Protein AF-A0AAJ3ZKB6-F1 (afdb_monomer_lite)

Sequence (67 aa):
MVYSTNWIERLNRDYKRVLKMRGAMPNVSSLIALMGSVALEKEYKTYKYPVSAFRDIEELKRKKETR

Foldseek 3Di:
DPDDPVVVVVLVVQLVVVVVVDPDDPDPVSSVVVSVVSVVCCCVPPVVDDDPVCPPPPVVVVVVVPD

Organism: NCBI:txid996

Radius of gyration: 15.6 Å; chains: 1; bounding box: 32×21×43 Å

Structure (mmCIF, N/CA/C/O backbone):
data_AF-A0AAJ3ZKB6-F1
#
_entry.id   AF-A0AAJ3ZKB6-F1
#
loop_
_atom_site.group_PDB
_atom_site.id
_atom_site.type_symbol
_atom_site.label_atom_id
_atom_site.label_alt_id
_atom_site.label_comp_id
_atom_site.label_asym_id
_atom_site.label_entity_id
_atom_site.label_seq_id
_atom_site.pdbx_PDB_ins_code
_atom_site.Cartn_x
_atom_site.Cartn_y
_atom_site.Cartn_z
_atom_site.occupancy
_atom_site.B_iso_or_equiv
_atom_site.auth_seq_id
_atom_site.auth_comp_id
_atom_site.auth_asym_id
_atom_site.auth_atom_id
_atom_site.pdbx_PDB_model_num
ATOM 1 N N . MET A 1 1 ? 15.242 -7.027 -8.398 1.00 55.44 1 MET A N 1
ATOM 2 C CA . MET A 1 1 ? 14.095 -7.901 -8.086 1.00 55.44 1 MET A CA 1
ATOM 3 C C . MET A 1 1 ? 13.780 -8.700 -9.331 1.00 55.44 1 MET A C 1
ATOM 5 O O . MET A 1 1 ? 13.220 -8.139 -10.257 1.00 55.44 1 MET A O 1
ATOM 9 N N . VAL A 1 2 ? 14.227 -9.956 -9.360 1.00 48.84 2 VAL A N 1
ATOM 10 C CA . VAL A 1 2 ? 13.786 -10.964 -10.339 1.00 48.84 2 VAL A CA 1
ATOM 11 C C . VAL A 1 2 ? 13.362 -12.266 -9.624 1.00 48.84 2 VAL A C 1
ATOM 13 O O . VAL A 1 2 ? 12.587 -13.013 -10.192 1.00 48.84 2 VAL A O 1
ATOM 16 N N . TYR A 1 3 ? 13.711 -12.497 -8.340 1.00 40.69 3 TYR A N 1
ATOM 17 C CA . TYR A 1 3 ? 13.432 -13.788 -7.673 1.00 40.69 3 TYR A CA 1
ATOM 18 C C . TYR A 1 3 ? 13.052 -13.750 -6.175 1.00 40.69 3 TYR A C 1
ATOM 20 O O . TYR A 1 3 ? 13.481 -14.619 -5.427 1.00 40.69 3 TYR A O 1
ATOM 28 N N . SER A 1 4 ? 12.250 -12.794 -5.687 1.00 46.25 4 SER A N 1
ATOM 29 C CA . SER A 1 4 ? 11.593 -12.985 -4.375 1.00 46.25 4 SER A CA 1
ATOM 30 C C . SER A 1 4 ? 10.413 -12.043 -4.137 1.00 46.25 4 SER A C 1
ATOM 32 O O . SER A 1 4 ? 10.375 -10.916 -4.634 1.00 46.25 4 SER A O 1
ATOM 34 N N . THR A 1 5 ? 9.471 -12.515 -3.322 1.00 53.47 5 THR A N 1
ATOM 35 C CA . THR A 1 5 ? 8.272 -11.900 -2.712 1.00 53.47 5 THR A CA 1
ATOM 36 C C . THR A 1 5 ? 8.471 -10.545 -2.006 1.00 53.47 5 THR A C 1
ATOM 38 O O . THR A 1 5 ? 7.568 -10.054 -1.330 1.00 53.47 5 THR A O 1
ATOM 41 N N . ASN A 1 6 ? 9.614 -9.880 -2.198 1.00 73.12 6 ASN A N 1
ATOM 42 C CA . ASN A 1 6 ? 10.020 -8.652 -1.519 1.00 73.12 6 ASN A CA 1
ATOM 43 C C . ASN A 1 6 ? 9.013 -7.502 -1.715 1.00 73.12 6 ASN A C 1
ATOM 45 O O . ASN A 1 6 ? 8.793 -6.711 -0.805 1.00 73.12 6 ASN A O 1
ATOM 49 N N . TRP A 1 7 ? 8.336 -7.399 -2.865 1.00 79.12 7 TRP A N 1
ATOM 50 C CA . TRP A 1 7 ? 7.333 -6.342 -3.058 1.00 79.12 7 TRP A CA 1
ATOM 51 C C . TRP A 1 7 ? 6.052 -6.570 -2.246 1.00 79.12 7 TRP A C 1
ATOM 53 O O . TRP A 1 7 ? 5.556 -5.619 -1.644 1.00 79.12 7 TRP A O 1
ATOM 63 N N . ILE A 1 8 ? 5.566 -7.814 -2.155 1.00 85.19 8 ILE A N 1
ATOM 64 C CA . ILE A 1 8 ? 4.399 -8.168 -1.329 1.00 85.19 8 ILE A CA 1
ATOM 65 C C . ILE A 1 8 ? 4.741 -7.978 0.148 1.00 85.19 8 ILE A C 1
ATOM 67 O O . ILE A 1 8 ? 3.972 -7.378 0.896 1.00 85.19 8 ILE A O 1
ATOM 71 N N . GLU A 1 9 ? 5.920 -8.427 0.576 1.00 88.75 9 GLU A N 1
ATOM 72 C CA . GLU A 1 9 ? 6.382 -8.2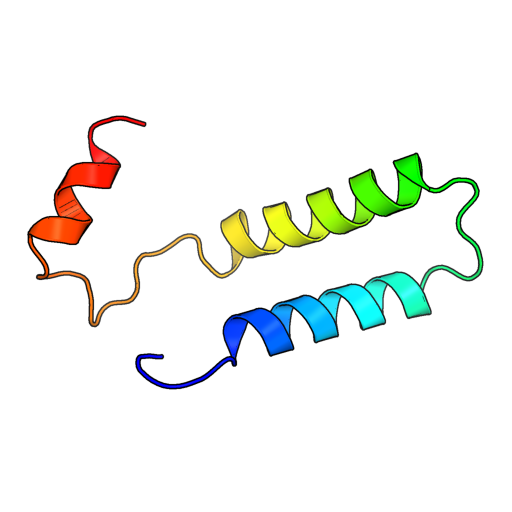65 1.957 1.00 88.75 9 GLU A CA 1
ATOM 73 C C . GLU A 1 9 ? 6.565 -6.793 2.338 1.00 88.75 9 GLU A C 1
ATOM 75 O O . GLU A 1 9 ? 6.193 -6.386 3.443 1.00 88.75 9 GLU A O 1
ATOM 80 N N . ARG A 1 10 ? 7.096 -5.970 1.426 1.00 88.12 10 ARG A N 1
ATOM 81 C CA . ARG A 1 10 ? 7.198 -4.516 1.613 1.00 88.12 10 ARG A CA 1
ATOM 82 C C . ARG A 1 10 ? 5.824 -3.872 1.731 1.00 88.12 10 ARG A C 1
ATOM 84 O O . ARG A 1 10 ? 5.616 -3.099 2.663 1.00 88.12 10 ARG A O 1
ATOM 91 N N . LEU A 1 11 ? 4.889 -4.232 0.854 1.00 90.62 11 LEU A N 1
ATOM 92 C CA . LEU A 1 11 ? 3.526 -3.709 0.898 1.00 90.62 11 LEU A CA 1
ATOM 93 C C . LEU A 1 11 ? 2.824 -4.101 2.208 1.00 90.62 11 LEU A C 1
ATOM 95 O O . LEU A 1 11 ? 2.273 -3.246 2.896 1.00 90.62 11 LEU A O 1
ATOM 99 N N . ASN A 1 12 ? 2.937 -5.365 2.622 1.00 92.31 12 ASN A N 1
ATOM 100 C CA . ASN A 1 12 ? 2.368 -5.850 3.881 1.00 92.31 12 ASN A CA 1
ATOM 101 C C . ASN A 1 12 ? 3.001 -5.162 5.108 1.00 92.31 12 ASN A C 1
ATOM 103 O O . ASN A 1 12 ? 2.318 -4.857 6.087 1.00 92.31 12 ASN A O 1
ATOM 107 N N . ARG A 1 13 ? 4.304 -4.852 5.066 1.00 92.12 13 ARG A N 1
ATOM 108 C CA . ARG A 1 13 ? 4.976 -4.063 6.113 1.00 92.12 13 ARG A CA 1
ATOM 109 C C . ARG A 1 13 ? 4.397 -2.651 6.222 1.00 92.12 13 ARG A C 1
ATOM 111 O O . ARG A 1 13 ? 4.207 -2.162 7.337 1.00 92.12 13 ARG A O 1
ATOM 118 N N . ASP A 1 14 ? 4.112 -2.007 5.095 1.00 92.25 14 ASP A N 1
ATOM 119 C CA . ASP A 1 14 ? 3.515 -0.671 5.076 1.00 92.25 14 ASP A CA 1
ATOM 120 C C . ASP A 1 14 ? 2.060 -0.693 5.573 1.00 92.25 14 ASP A C 1
ATOM 122 O O . ASP A 1 14 ? 1.694 0.142 6.403 1.00 92.25 14 ASP A O 1
ATOM 126 N N . TYR A 1 15 ? 1.269 -1.702 5.193 1.00 93.62 15 TYR A N 1
ATOM 127 C CA . TYR A 1 15 ? -0.075 -1.914 5.746 1.00 93.62 15 TYR A CA 1
ATOM 128 C C . TYR A 1 15 ? -0.062 -2.096 7.262 1.00 93.62 15 TYR A C 1
ATOM 130 O O . TYR A 1 15 ? -0.804 -1.414 7.970 1.00 93.62 15 TYR A O 1
ATOM 138 N N . LYS A 1 16 ? 0.837 -2.936 7.790 1.00 92.62 16 LYS A N 1
ATOM 139 C CA . LYS A 1 16 ? 0.994 -3.122 9.241 1.00 92.62 16 LYS A CA 1
ATOM 140 C C . LYS A 1 16 ? 1.377 -1.826 9.959 1.00 92.62 16 LYS A C 1
ATOM 142 O O . LYS A 1 16 ? 0.881 -1.582 11.056 1.00 92.62 16 LYS A O 1
ATOM 147 N N . ARG A 1 17 ? 2.224 -0.977 9.360 1.00 92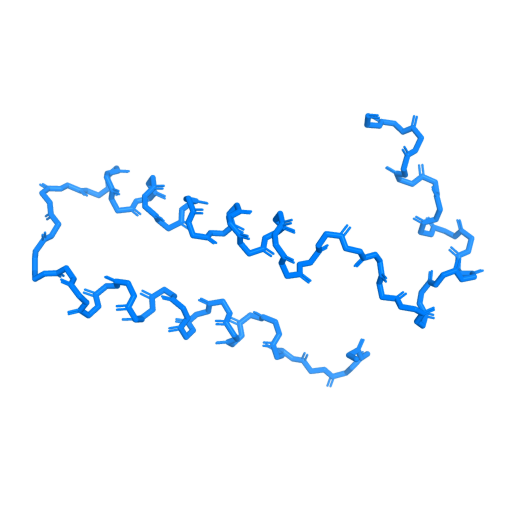.69 17 ARG A N 1
ATOM 148 C CA . ARG A 1 17 ? 2.588 0.331 9.938 1.00 92.69 17 ARG A CA 1
ATOM 149 C C . ARG A 1 17 ? 1.371 1.253 10.029 1.00 92.69 17 ARG A C 1
ATOM 151 O O . ARG A 1 17 ? 1.137 1.838 11.083 1.00 92.69 17 ARG A O 1
ATOM 158 N N . VAL A 1 18 ? 0.597 1.352 8.950 1.00 91.31 18 VAL A N 1
ATOM 159 C CA . VAL A 1 18 ? -0.598 2.209 8.886 1.00 91.31 18 VAL A CA 1
ATOM 160 C C . VAL A 1 18 ? -1.681 1.723 9.847 1.00 91.31 18 VAL A C 1
ATOM 162 O O . VAL A 1 18 ? -2.274 2.534 10.555 1.00 91.31 18 VAL A O 1
ATOM 165 N N . LEU A 1 19 ? -1.884 0.408 9.935 1.00 90.62 19 LEU A N 1
ATOM 166 C CA . LEU A 1 19 ? -2.787 -0.197 10.912 1.00 90.62 19 LEU A CA 1
ATOM 167 C C . LEU A 1 19 ? -2.330 0.052 12.350 1.00 90.62 19 LEU A C 1
ATOM 169 O O . LEU A 1 19 ? -3.148 0.421 13.174 1.00 90.62 19 LEU A O 1
ATOM 173 N N . LYS A 1 20 ? -1.033 -0.064 12.658 1.00 88.81 20 LYS A N 1
ATOM 174 C CA . LYS A 1 20 ? -0.519 0.192 14.015 1.00 88.81 20 LYS A CA 1
ATOM 175 C C . LYS A 1 20 ? -0.739 1.639 14.472 1.00 88.81 20 LYS A C 1
ATOM 177 O O . LYS A 1 20 ? -0.962 1.873 15.654 1.00 88.81 20 LYS A O 1
ATOM 182 N N . MET A 1 21 ? -0.663 2.607 13.556 1.00 83.94 21 MET A N 1
ATOM 183 C CA . MET A 1 21 ? -0.928 4.019 13.866 1.00 83.94 21 MET A CA 1
ATOM 184 C C . MET A 1 21 ? -2.417 4.311 14.084 1.00 83.94 21 MET A C 1
ATOM 186 O O . MET A 1 21 ? -2.754 5.312 14.713 1.00 83.94 21 MET A O 1
ATOM 190 N N . ARG A 1 22 ? -3.314 3.467 13.564 1.00 79.50 22 ARG A N 1
ATOM 191 C CA . ARG A 1 22 ? -4.761 3.634 13.707 1.00 79.50 22 ARG A CA 1
ATOM 192 C C . ARG A 1 22 ? -5.295 2.663 14.760 1.00 79.50 22 ARG A C 1
ATOM 194 O O . ARG A 1 22 ? -5.399 1.475 14.503 1.00 79.50 22 ARG A O 1
ATOM 201 N N . GLY A 1 23 ? -5.667 3.173 15.934 1.00 76.12 23 GLY A N 1
ATOM 202 C CA . GLY A 1 23 ? -6.122 2.338 17.057 1.00 76.12 23 GLY A CA 1
ATOM 203 C C . GLY A 1 23 ? -7.375 1.500 16.764 1.00 76.12 23 GLY A C 1
ATOM 204 O O . GLY A 1 23 ? -7.399 0.314 17.069 1.00 76.12 23 GLY A O 1
ATOM 205 N N . ALA A 1 24 ? -8.396 2.090 16.135 1.00 78.19 24 ALA A N 1
ATOM 206 C CA . ALA A 1 24 ? -9.603 1.386 15.705 1.00 78.19 24 ALA A CA 1
ATOM 207 C C . ALA A 1 24 ? -10.082 1.918 14.348 1.00 78.19 24 ALA A C 1
ATOM 209 O O . ALA A 1 24 ? -9.995 3.116 14.067 1.00 78.19 24 ALA A O 1
ATOM 210 N N . MET A 1 25 ? -10.586 1.024 13.497 1.00 86.81 25 MET A N 1
ATOM 211 C CA . MET A 1 25 ? -11.254 1.385 12.246 1.00 86.81 25 MET A CA 1
ATOM 212 C C . MET A 1 25 ? -12.775 1.363 12.452 1.00 86.81 25 MET A C 1
ATOM 214 O O . MET A 1 25 ? -13.275 0.402 13.030 1.00 86.81 25 MET A O 1
ATOM 218 N N . PRO A 1 26 ? -13.521 2.374 11.968 1.00 83.00 26 PRO A N 1
ATOM 219 C CA . PRO A 1 26 ? -14.962 2.475 12.199 1.00 83.00 26 PRO A CA 1
ATOM 220 C C . PRO A 1 26 ? -15.785 1.471 11.376 1.00 83.00 26 PRO A C 1
ATOM 222 O O . PRO A 1 26 ? -16.880 1.107 11.787 1.00 83.00 26 PRO A O 1
ATOM 225 N N . ASN A 1 27 ? -15.294 1.031 10.210 1.00 91.81 27 ASN A N 1
ATOM 226 C CA . ASN A 1 27 ? -15.943 0.023 9.366 1.00 91.81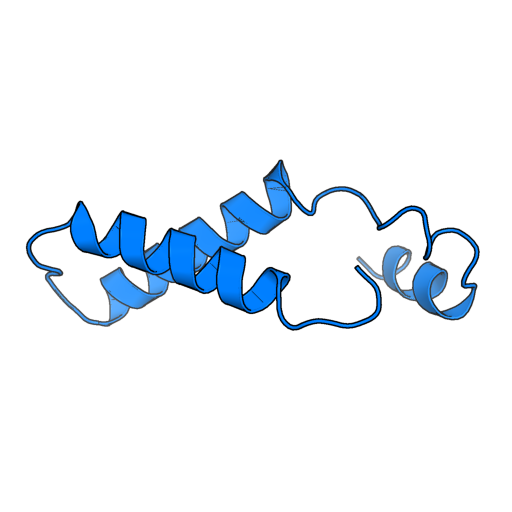 27 ASN A CA 1
ATOM 227 C C . ASN A 1 27 ? -14.937 -0.627 8.388 1.00 91.81 27 ASN A C 1
ATOM 229 O O . ASN A 1 27 ? -13.837 -0.110 8.165 1.00 91.81 27 ASN A O 1
ATOM 233 N N . VAL A 1 28 ? -15.332 -1.751 7.779 1.00 92.06 28 VAL A N 1
ATOM 234 C CA . VAL A 1 28 ? -14.507 -2.513 6.820 1.00 92.06 28 VAL A CA 1
ATOM 235 C C . VAL A 1 28 ? -14.256 -1.734 5.522 1.00 92.06 28 VAL A C 1
ATOM 237 O O . VAL A 1 28 ? -13.149 -1.766 4.990 1.00 92.06 28 VAL A O 1
ATOM 240 N N . SER A 1 29 ? -15.235 -0.977 5.026 1.00 93.38 29 SER A N 1
ATOM 241 C CA . SER A 1 29 ? -15.094 -0.193 3.789 1.00 93.38 29 SER A CA 1
ATOM 242 C C . SER A 1 29 ? -14.020 0.896 3.907 1.00 93.38 29 SER A C 1
ATOM 244 O O . SER A 1 29 ? -13.227 1.097 2.990 1.00 93.38 29 SER A O 1
ATOM 246 N N . SER A 1 30 ? -13.931 1.560 5.059 1.00 91.12 30 SER A N 1
ATOM 247 C CA . SER A 1 30 ? -12.910 2.554 5.386 1.00 91.12 30 SER A CA 1
ATOM 248 C C . SER A 1 30 ? -11.526 1.923 5.489 1.00 91.12 30 SER A C 1
ATOM 250 O O . SER A 1 30 ? -10.542 2.546 5.088 1.00 91.12 30 SER A O 1
ATOM 252 N N . LEU A 1 31 ? -11.443 0.682 5.975 1.00 92.19 31 LEU A N 1
ATOM 253 C CA . LEU A 1 31 ? -10.1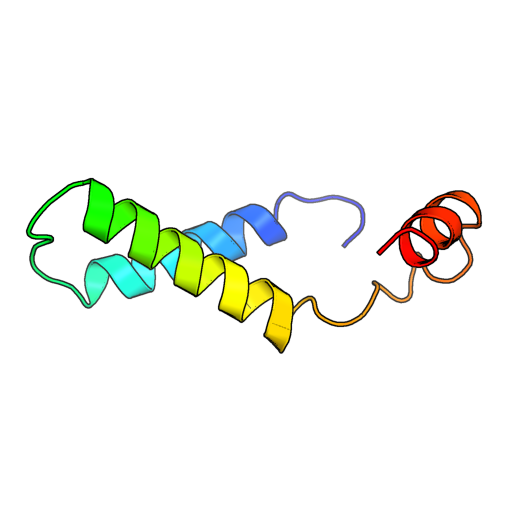99 -0.079 5.980 1.00 92.19 31 LEU A CA 1
ATOM 254 C C . LEU A 1 31 ? -9.740 -0.395 4.551 1.00 92.19 31 LEU A C 1
ATOM 256 O O . LEU A 1 31 ? -8.578 -0.159 4.227 1.00 92.19 31 LEU A O 1
ATOM 260 N N . ILE A 1 32 ? -10.639 -0.874 3.689 1.00 94.19 32 ILE A N 1
ATOM 261 C CA . ILE A 1 32 ? -10.322 -1.161 2.281 1.00 94.19 32 ILE A CA 1
ATOM 262 C C . ILE A 1 32 ? -9.870 0.115 1.564 1.00 94.19 32 ILE A C 1
ATOM 264 O O . ILE A 1 32 ? -8.831 0.107 0.906 1.00 94.19 32 ILE A O 1
ATOM 268 N N . ALA A 1 33 ? -10.587 1.228 1.747 1.00 94.00 33 ALA A N 1
ATOM 269 C CA . ALA A 1 33 ? -10.215 2.517 1.165 1.00 94.00 33 ALA A CA 1
ATOM 270 C C . ALA A 1 33 ? -8.823 2.984 1.628 1.00 94.00 33 ALA A C 1
ATOM 272 O O . ALA A 1 33 ? -8.026 3.471 0.826 1.00 94.00 33 ALA A O 1
ATOM 273 N N . LEU A 1 34 ? -8.498 2.788 2.909 1.00 93.12 34 LEU A N 1
ATOM 274 C CA . LEU A 1 34 ? -7.186 3.111 3.464 1.00 93.12 34 LEU A CA 1
ATOM 275 C C . LEU A 1 34 ? -6.071 2.219 2.904 1.00 93.12 34 LEU A C 1
ATOM 277 O O . LEU A 1 34 ? -5.007 2.714 2.544 1.00 93.12 34 LEU A O 1
ATOM 281 N N . MET A 1 35 ? -6.285 0.906 2.829 1.00 93.56 35 MET A N 1
ATOM 282 C CA . MET A 1 35 ? -5.287 0.000 2.247 1.00 93.56 35 MET A CA 1
ATOM 283 C C . MET A 1 35 ? -5.091 0.289 0.751 1.00 93.56 35 MET A C 1
ATOM 285 O O . MET A 1 35 ? -3.966 0.236 0.248 1.00 93.56 35 MET A O 1
ATOM 289 N N . GLY A 1 36 ? -6.166 0.672 0.057 1.00 94.75 36 GLY A N 1
ATOM 290 C CA . GLY A 1 36 ? -6.125 1.140 -1.325 1.00 94.75 36 GLY A CA 1
ATOM 291 C C . GLY A 1 36 ? -5.292 2.411 -1.490 1.00 94.75 36 GLY A C 1
ATOM 292 O O . GLY A 1 36 ? -4.424 2.457 -2.360 1.00 94.75 36 GLY A O 1
ATOM 293 N N . SER A 1 37 ? -5.472 3.417 -0.629 1.00 94.38 37 SER A N 1
ATOM 294 C CA . SER A 1 37 ? -4.693 4.661 -0.718 1.00 94.38 37 SER A CA 1
ATOM 295 C C . SER A 1 37 ? -3.195 4.435 -0.487 1.00 94.38 37 SER A C 1
ATOM 297 O O . SER A 1 37 ? -2.371 5.006 -1.202 1.00 94.38 37 SER A O 1
ATOM 299 N N . VAL A 1 38 ? -2.830 3.542 0.438 1.00 94.06 38 VAL A N 1
ATOM 300 C CA . VAL A 1 38 ? -1.431 3.153 0.686 1.00 94.06 38 VAL A CA 1
ATOM 301 C C . VAL A 1 38 ? -0.830 2.431 -0.523 1.00 94.06 38 VAL A C 1
ATOM 303 O O . VAL A 1 38 ? 0.316 2.698 -0.887 1.00 94.06 38 VAL A O 1
ATOM 306 N N . ALA A 1 39 ? -1.589 1.541 -1.171 1.00 93.62 39 ALA A N 1
ATOM 307 C CA . ALA A 1 39 ? -1.140 0.878 -2.397 1.00 93.62 39 ALA A CA 1
ATOM 308 C C . ALA A 1 39 ? -0.895 1.884 -3.527 1.00 93.62 39 ALA A C 1
ATOM 310 O O . ALA A 1 39 ? 0.171 1.857 -4.146 1.00 93.62 39 ALA A O 1
ATOM 311 N N . LEU A 1 40 ? -1.840 2.806 -3.742 1.00 94.31 40 LEU A N 1
ATOM 312 C CA . LEU A 1 40 ? -1.715 3.862 -4.746 1.00 94.31 40 LEU A CA 1
ATOM 313 C C . LEU A 1 40 ? -0.480 4.725 -4.482 1.00 94.31 40 LEU A C 1
ATOM 315 O O . LEU A 1 40 ? 0.320 4.954 -5.385 1.00 94.31 40 LEU A O 1
ATOM 319 N N . GLU A 1 41 ? -0.258 5.155 -3.240 1.00 92.88 41 GLU A N 1
ATOM 320 C CA . GLU A 1 41 ? 0.924 5.946 -2.892 1.00 92.88 41 GLU A CA 1
ATOM 321 C C . GLU A 1 41 ? 2.233 5.205 -3.222 1.00 92.88 41 GLU A C 1
ATOM 323 O O . GLU A 1 41 ? 3.190 5.809 -3.721 1.00 92.88 41 GLU A O 1
ATOM 328 N N . LYS A 1 42 ? 2.283 3.889 -2.985 1.00 89.81 42 LYS A N 1
ATOM 329 C CA . LYS A 1 42 ? 3.455 3.065 -3.312 1.00 89.81 42 LYS A CA 1
ATOM 330 C C . LYS A 1 42 ? 3.673 2.950 -4.813 1.00 89.81 42 LYS A C 1
ATOM 332 O O . LYS A 1 42 ? 4.822 3.069 -5.247 1.00 89.81 42 LYS A O 1
ATOM 337 N N . GLU A 1 43 ? 2.607 2.778 -5.588 1.00 88.25 43 GLU A N 1
ATOM 338 C CA . GLU A 1 43 ? 2.670 2.780 -7.050 1.00 88.25 43 GLU A CA 1
ATOM 339 C C . GLU A 1 43 ? 3.199 4.124 -7.568 1.00 88.25 43 GLU A C 1
ATOM 341 O O . GLU A 1 43 ? 4.220 4.159 -8.254 1.00 88.25 43 GLU A O 1
ATOM 346 N N . TYR A 1 44 ? 2.594 5.239 -7.148 1.00 88.00 44 TYR A N 1
ATOM 347 C CA . TYR A 1 44 ? 2.946 6.576 -7.636 1.00 88.00 44 TYR A CA 1
ATOM 348 C C . TYR A 1 44 ? 4.328 7.070 -7.201 1.00 88.00 44 TYR A C 1
ATOM 350 O O . TYR A 1 44 ? 4.960 7.824 -7.944 1.00 88.00 44 TYR A O 1
ATOM 358 N N . LYS A 1 45 ? 4.807 6.700 -6.006 1.00 86.06 45 LYS A N 1
ATOM 359 C CA . LYS A 1 45 ? 6.099 7.187 -5.487 1.00 86.06 45 LYS A CA 1
ATOM 360 C C . LYS A 1 45 ? 7.241 6.207 -5.719 1.00 86.06 45 LYS A C 1
ATOM 362 O O . LYS A 1 45 ? 8.305 6.604 -6.181 1.00 86.06 45 LYS A O 1
ATOM 367 N N . THR A 1 46 ? 7.051 4.941 -5.349 1.00 83.44 46 THR A N 1
ATOM 368 C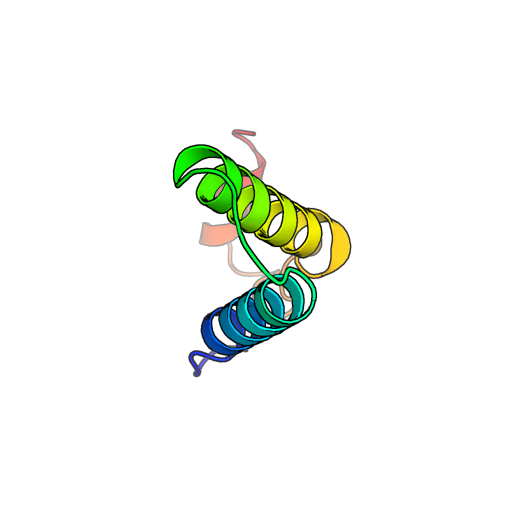 CA . THR A 1 46 ? 8.147 3.955 -5.291 1.00 83.44 46 THR A CA 1
ATOM 369 C C . THR A 1 46 ? 8.253 3.146 -6.578 1.00 83.44 46 THR A C 1
ATOM 371 O O . THR A 1 46 ? 9.360 2.896 -7.047 1.00 83.44 46 THR A O 1
ATOM 374 N N . TYR A 1 47 ? 7.119 2.748 -7.156 1.00 82.75 47 TYR A N 1
ATOM 375 C CA . TYR A 1 47 ? 7.071 1.876 -8.335 1.00 82.75 47 TYR A CA 1
ATOM 376 C C . TYR A 1 47 ? 6.729 2.618 -9.634 1.00 82.75 47 TYR A C 1
ATOM 378 O O . TYR A 1 47 ? 6.430 1.988 -10.643 1.00 82.75 47 TYR A O 1
ATOM 386 N N . LYS A 1 48 ? 6.828 3.954 -9.626 1.00 83.19 48 LYS A N 1
ATOM 387 C CA . LYS A 1 48 ? 6.533 4.824 -10.775 1.00 83.19 48 LYS A CA 1
ATOM 388 C C . LYS A 1 48 ? 7.348 4.471 -12.014 1.00 83.19 48 LYS A C 1
ATOM 390 O O . LYS A 1 48 ? 6.883 4.629 -13.140 1.00 83.19 48 LYS A O 1
ATOM 395 N N . TYR A 1 49 ? 8.589 4.045 -11.802 1.00 78.75 49 TYR A N 1
ATOM 396 C CA . TYR A 1 49 ? 9.526 3.768 -12.877 1.00 78.75 49 TYR A CA 1
ATOM 397 C C . TYR A 1 49 ? 9.648 2.267 -13.122 1.00 78.75 49 TYR A C 1
ATOM 399 O O . TYR A 1 49 ? 9.676 1.484 -12.168 1.00 78.75 49 TYR A O 1
ATOM 407 N N . PRO A 1 50 ? 9.756 1.856 -14.398 1.00 75.56 50 PRO A N 1
ATOM 408 C CA . PRO A 1 50 ? 9.980 0.462 -14.729 1.00 75.56 50 PRO A CA 1
ATOM 409 C C . PRO A 1 50 ? 11.324 0.005 -14.163 1.00 75.56 50 PRO A C 1
ATOM 411 O O . PRO A 1 50 ? 12.297 0.762 -14.118 1.00 75.56 50 PRO A O 1
ATOM 414 N N . VAL A 1 51 ? 11.382 -1.260 -13.761 1.00 78.25 51 VAL A N 1
ATOM 415 C CA . VAL A 1 51 ? 12.635 -1.881 -13.337 1.00 78.25 51 VAL A CA 1
ATOM 416 C C . VAL A 1 51 ? 13.599 -1.861 -14.521 1.00 78.25 51 VAL A C 1
ATOM 418 O O . VAL A 1 51 ? 13.252 -2.316 -15.609 1.00 78.25 51 VAL A O 1
ATOM 421 N N . SER A 1 52 ? 14.811 -1.350 -14.308 1.00 78.69 52 SER A N 1
ATOM 422 C CA . SER A 1 52 ? 15.833 -1.218 -15.355 1.00 78.69 52 SER A CA 1
ATOM 423 C C . SER A 1 52 ? 16.129 -2.539 -16.066 1.00 78.69 52 SER A C 1
ATOM 425 O O . SER A 1 52 ? 16.249 -2.557 -17.284 1.00 78.69 52 SER A O 1
ATOM 427 N N . ALA A 1 53 ? 16.148 -3.649 -15.325 1.00 78.81 53 ALA A N 1
ATOM 428 C CA . ALA A 1 53 ? 16.343 -4.997 -15.863 1.00 78.81 53 ALA A CA 1
ATOM 429 C C . ALA A 1 53 ? 15.262 -5.433 -16.872 1.00 78.81 53 ALA A C 1
ATOM 431 O O . ALA A 1 53 ? 15.492 -6.340 -17.661 1.00 78.81 53 ALA A O 1
ATOM 432 N N . PHE A 1 54 ? 14.088 -4.799 -16.856 1.00 76.00 54 PHE A N 1
ATOM 433 C CA . PHE A 1 54 ? 12.972 -5.105 -17.753 1.00 76.00 54 PHE A CA 1
ATOM 434 C C . PHE A 1 54 ? 12.819 -4.080 -18.885 1.00 76.00 54 PHE A C 1
ATOM 436 O O . PHE A 1 54 ? 11.827 -4.107 -19.609 1.00 76.00 54 PHE A O 1
ATOM 443 N N . ARG A 1 55 ? 13.776 -3.157 -19.041 1.00 74.44 55 ARG A N 1
ATOM 444 C CA . ARG A 1 55 ? 13.687 -2.052 -20.006 1.00 74.44 55 ARG A CA 1
ATOM 445 C C . ARG A 1 55 ? 13.713 -2.523 -21.461 1.00 74.44 55 ARG A C 1
ATOM 447 O O . ARG A 1 55 ? 12.998 -1.958 -22.289 1.00 74.44 55 ARG A O 1
ATOM 454 N N . ASP A 1 56 ? 14.486 -3.567 -21.744 1.00 78.31 56 ASP A N 1
ATOM 455 C CA . ASP A 1 56 ? 14.711 -4.062 -23.106 1.00 78.31 56 ASP A CA 1
ATOM 456 C C . ASP A 1 56 ? 13.815 -5.248 -23.476 1.00 78.31 56 ASP A C 1
ATOM 458 O O . ASP A 1 56 ? 13.828 -5.699 -24.616 1.00 78.31 56 ASP A O 1
ATOM 462 N N . ILE A 1 57 ? 12.965 -5.699 -22.548 1.00 81.44 57 ILE A N 1
ATOM 463 C CA . ILE A 1 57 ? 12.013 -6.782 -22.792 1.00 81.44 57 ILE A CA 1
ATOM 464 C C . ILE A 1 57 ? 10.839 -6.244 -23.611 1.00 81.44 57 ILE A C 1
ATOM 466 O O . ILE A 1 57 ? 10.008 -5.474 -23.124 1.00 81.44 57 ILE A O 1
ATOM 470 N N . GLU A 1 58 ? 10.776 -6.662 -24.870 1.00 71.88 58 GLU A N 1
ATOM 471 C CA . GLU A 1 58 ? 9.833 -6.169 -25.875 1.00 71.88 58 GLU A CA 1
ATOM 472 C C . GLU A 1 58 ? 8.362 -6.453 -25.516 1.00 71.88 58 GLU A C 1
ATOM 474 O O . GLU A 1 58 ? 7.489 -5.606 -25.702 1.00 71.88 58 GLU A O 1
ATOM 479 N N . GLU A 1 59 ? 8.093 -7.592 -24.876 1.00 71.00 59 GLU A N 1
ATOM 480 C CA . GLU A 1 59 ? 6.762 -7.983 -24.388 1.00 71.00 59 GLU A CA 1
ATOM 481 C C . GLU A 1 59 ? 6.186 -7.005 -23.353 1.00 71.00 59 GLU A C 1
ATOM 483 O O . GLU A 1 59 ? 4.980 -6.747 -23.326 1.00 71.00 59 GLU A O 1
ATOM 488 N N . LEU A 1 60 ? 7.046 -6.410 -22.521 1.00 68.88 60 LEU A N 1
ATOM 489 C CA . LEU A 1 60 ? 6.643 -5.474 -21.470 1.00 68.88 60 LEU A CA 1
ATOM 490 C C . LEU A 1 60 ? 6.484 -4.036 -21.984 1.00 68.88 60 LEU A C 1
ATOM 492 O O . LEU A 1 60 ? 5.884 -3.206 -21.296 1.00 68.88 60 LEU A O 1
ATOM 496 N N . LYS A 1 61 ? 6.961 -3.734 -23.200 1.00 64.38 61 LYS A N 1
ATOM 497 C CA . LYS A 1 61 ? 6.790 -2.417 -23.839 1.00 64.38 61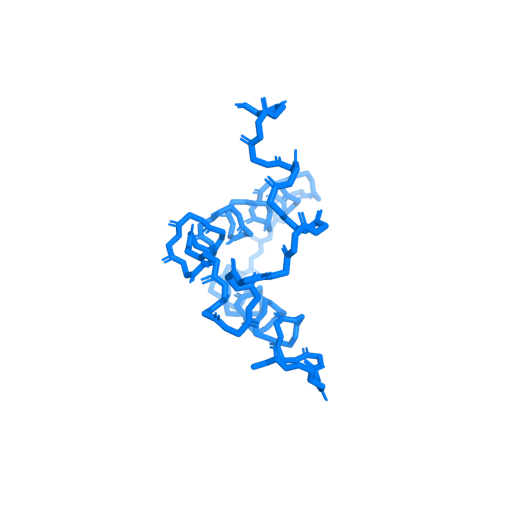 LYS A CA 1
ATOM 498 C C . LYS A 1 61 ? 5.346 -2.194 -24.308 1.00 64.38 61 LYS A C 1
ATOM 500 O O . LYS A 1 61 ? 4.828 -1.091 -24.154 1.00 64.38 61 LYS A O 1
ATOM 505 N N . ARG A 1 62 ? 4.657 -3.252 -24.756 1.00 57.53 62 ARG A N 1
ATOM 506 C CA . ARG A 1 62 ? 3.302 -3.202 -25.348 1.00 57.53 62 ARG A CA 1
ATOM 507 C C . ARG A 1 62 ? 2.193 -2.719 -24.396 1.00 57.53 62 ARG A C 1
ATOM 509 O O . ARG A 1 62 ? 1.202 -2.161 -24.845 1.00 57.53 62 ARG A O 1
ATOM 516 N N . LYS A 1 63 ? 2.357 -2.875 -23.074 1.00 54.34 63 LYS A N 1
ATOM 517 C CA . LYS A 1 63 ? 1.369 -2.426 -22.064 1.00 54.34 63 LYS A CA 1
ATOM 518 C C . LYS A 1 63 ? 1.343 -0.911 -21.826 1.00 54.34 63 LYS A C 1
ATOM 520 O O . LYS A 1 63 ? 0.420 -0.432 -21.173 1.00 54.34 63 LYS A O 1
ATOM 525 N N . LYS A 1 64 ? 2.350 -0.162 -22.293 1.00 53.62 64 LYS A N 1
ATOM 526 C CA . LYS A 1 64 ? 2.407 1.300 -22.117 1.00 53.62 64 LYS A CA 1
ATOM 527 C C . LYS A 1 64 ? 1.566 2.072 -23.130 1.00 53.62 64 LYS A C 1
ATOM 529 O O . LYS A 1 64 ? 1.263 3.225 -22.872 1.00 53.62 64 LYS A O 1
ATOM 534 N N . GLU A 1 65 ? 1.210 1.452 -24.249 1.00 50.06 65 GLU A N 1
ATOM 535 C CA . GLU A 1 65 ? 0.568 2.123 -25.386 1.00 50.06 65 GLU A CA 1
ATOM 536 C C . GLU A 1 65 ? -0.967 2.116 -25.300 1.00 50.06 65 GLU A C 1
ATOM 538 O O . GLU A 1 65 ? -1.638 2.826 -26.035 1.00 50.06 65 GLU A O 1
ATOM 543 N N . THR A 1 66 ? -1.535 1.325 -24.384 1.00 44.19 66 THR A N 1
ATOM 544 C CA . THR A 1 66 ? -2.991 1.151 -24.208 1.00 44.19 66 THR A CA 1
ATOM 545 C C . THR A 1 66 ? -3.552 1.853 -22.960 1.00 44.19 66 THR A C 1
ATOM 547 O O . THR A 1 66 ? -4.688 1.581 -22.578 1.00 44.19 66 THR A O 1
ATOM 550 N N . ARG A 1 67 ? -2.762 2.701 -22.287 1.00 41.91 67 ARG A N 1
ATOM 551 C CA . ARG A 1 67 ? -3.141 3.432 -21.064 1.00 41.91 67 ARG A CA 1
ATOM 552 C C . ARG A 1 67 ? -3.180 4.933 -21.300 1.00 41.91 67 ARG A C 1
ATOM 554 O O . ARG A 1 67 ? -2.280 5.420 -22.014 1.00 41.91 67 ARG A O 1
#

pLDDT: mean 79.74, std 15.31, range [40.69, 94.75]

Secondary structure (DSSP, 8-state):
--SSTHHHHHHHHHHHHHHHH-S--S-HHHHHHHHHHHHHHHHHHTSSSPPGGGSS-HHHHGGGTT-

InterPro domains:
  IPR001207 Transposase, mutator type [PF00872] (2-44)